Protein AF-A0A381W272-F1 (afdb_monomer)

Structure (mmCIF, N/CA/C/O backbone):
data_AF-A0A381W272-F1
#
_entry.id   AF-A0A381W272-F1
#
loop_
_atom_site.group_PDB
_atom_site.id
_atom_site.type_symbol
_atom_site.label_atom_id
_atom_site.label_alt_id
_atom_site.label_comp_id
_atom_site.label_asym_id
_atom_site.label_entity_id
_atom_site.label_seq_id
_atom_site.pdbx_PDB_ins_code
_atom_site.Cartn_x
_atom_site.Cartn_y
_atom_site.Cartn_z
_atom_site.occupancy
_atom_site.B_iso_or_equiv
_atom_site.auth_seq_id
_atom_site.auth_comp_id
_atom_site.auth_asym_id
_atom_site.auth_atom_id
_atom_site.pdbx_PDB_model_num
ATOM 1 N N . MET A 1 1 ? 36.951 -38.517 19.964 1.00 40.50 1 MET A N 1
ATOM 2 C CA . MET A 1 1 ? 36.993 -37.069 20.251 1.00 40.50 1 MET A CA 1
ATOM 3 C C . MET A 1 1 ? 35.728 -36.461 19.662 1.00 40.50 1 MET A C 1
ATOM 5 O O . MET A 1 1 ? 35.621 -36.372 18.448 1.00 40.50 1 MET A O 1
ATOM 9 N N . LYS A 1 2 ? 34.708 -36.240 20.500 1.00 45.81 2 LYS A N 1
ATOM 10 C CA . LYS A 1 2 ? 33.376 -35.778 20.086 1.00 45.81 2 LYS A CA 1
ATOM 11 C C . LYS A 1 2 ? 33.444 -34.258 19.939 1.00 45.81 2 LYS A C 1
ATOM 13 O O . LYS A 1 2 ? 33.519 -33.560 20.942 1.00 45.81 2 LYS A O 1
ATOM 18 N N . ILE A 1 3 ? 33.531 -33.770 18.705 1.00 56.72 3 ILE A N 1
ATOM 19 C CA . ILE A 1 3 ? 33.431 -32.338 18.416 1.00 56.72 3 ILE A CA 1
ATOM 20 C C . ILE A 1 3 ? 31.936 -32.031 18.391 1.00 56.72 3 ILE A C 1
ATOM 22 O O . ILE A 1 3 ? 31.209 -32.449 17.493 1.00 56.72 3 ILE A O 1
ATOM 26 N N . GLU A 1 4 ? 31.493 -31.427 19.485 1.00 48.97 4 GLU A N 1
ATOM 27 C CA . GLU A 1 4 ? 30.111 -31.125 19.824 1.00 48.97 4 GLU A CA 1
ATOM 28 C C . GLU A 1 4 ? 29.427 -30.266 18.744 1.00 48.97 4 GLU A C 1
ATOM 30 O O . GLU A 1 4 ? 29.955 -29.263 18.261 1.00 48.97 4 GLU A O 1
ATOM 35 N N . PHE A 1 5 ? 28.202 -30.667 18.417 1.00 52.53 5 PHE A N 1
ATOM 36 C CA . PHE A 1 5 ? 27.225 -30.057 17.514 1.00 52.53 5 PHE A CA 1
ATOM 37 C C . PHE A 1 5 ? 26.685 -28.705 18.056 1.00 52.53 5 PHE A C 1
ATOM 39 O O . PHE A 1 5 ? 25.480 -28.468 18.067 1.00 52.53 5 PHE A O 1
ATOM 46 N N . VAL A 1 6 ? 27.549 -27.808 18.550 1.00 53.50 6 VAL A N 1
ATOM 47 C CA . VAL A 1 6 ? 27.146 -26.542 19.218 1.00 53.50 6 VAL A CA 1
ATOM 48 C C . VAL A 1 6 ? 26.971 -25.378 18.231 1.00 53.50 6 VAL A C 1
ATOM 50 O O . VAL A 1 6 ? 26.271 -24.408 18.513 1.00 53.50 6 VAL A O 1
ATOM 53 N N . LEU A 1 7 ? 27.557 -25.484 17.034 1.00 53.03 7 LEU A N 1
ATOM 54 C CA . LEU A 1 7 ? 27.522 -24.434 16.013 1.00 53.03 7 LEU A CA 1
ATOM 55 C C . LEU A 1 7 ? 26.123 -24.120 15.421 1.00 53.03 7 LEU A C 1
ATOM 57 O O . LEU A 1 7 ? 25.853 -22.940 15.198 1.00 53.03 7 LEU A O 1
ATOM 61 N N . PRO A 1 8 ? 25.197 -25.080 15.189 1.00 57.50 8 PRO A N 1
ATOM 62 C CA . PRO A 1 8 ? 23.905 -24.750 14.590 1.00 57.50 8 PRO A CA 1
ATOM 63 C C . PRO A 1 8 ? 22.987 -23.986 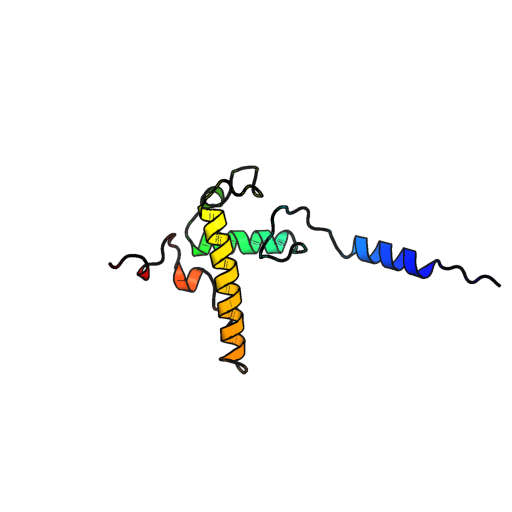15.554 1.00 57.50 8 PRO A C 1
ATOM 65 O O . PRO A 1 8 ? 22.266 -23.094 15.118 1.00 57.50 8 PRO A O 1
ATOM 68 N N . LEU A 1 9 ? 23.043 -24.253 16.865 1.00 57.94 9 LEU A N 1
ATOM 69 C CA . LEU A 1 9 ? 22.155 -23.603 17.837 1.00 57.94 9 LEU A CA 1
ATOM 70 C C . LEU A 1 9 ? 22.450 -22.098 17.969 1.00 57.94 9 LEU A C 1
ATOM 72 O O . LEU A 1 9 ? 21.530 -21.288 18.052 1.00 57.94 9 LEU A O 1
ATOM 76 N N . PHE A 1 10 ? 23.730 -21.715 17.922 1.00 59.38 10 PHE A N 1
ATOM 77 C CA . PHE A 1 10 ? 24.150 -20.312 17.986 1.00 59.38 10 PHE A CA 1
ATOM 78 C C . PHE A 1 10 ? 23.730 -19.520 16.739 1.00 59.38 10 PHE A C 1
ATOM 80 O O . PHE A 1 10 ? 23.298 -18.376 16.860 1.00 59.38 10 PHE A O 1
ATOM 87 N N . ILE A 1 11 ? 23.790 -20.142 15.555 1.00 60.94 11 ILE A N 1
ATOM 88 C CA . ILE A 1 11 ? 23.321 -19.540 14.297 1.00 60.94 11 ILE A CA 1
ATOM 89 C C . ILE A 1 11 ? 21.797 -19.359 14.320 1.00 60.94 11 ILE A C 1
ATOM 91 O O . ILE A 1 11 ? 21.304 -18.310 13.914 1.00 60.94 11 ILE A O 1
ATOM 95 N N . PHE A 1 12 ? 21.046 -20.331 14.851 1.00 58.97 12 PHE A N 1
ATOM 96 C CA . PHE A 1 12 ? 19.590 -20.221 14.995 1.00 58.97 12 PHE A CA 1
ATOM 97 C C . PHE A 1 12 ? 19.169 -19.114 15.972 1.00 58.97 12 PHE A C 1
ATOM 99 O O . PHE A 1 12 ? 18.215 -18.387 15.695 1.00 58.97 12 PHE A O 1
ATOM 106 N N . VAL A 1 13 ? 19.875 -18.939 17.092 1.00 60.75 13 VAL A N 1
ATOM 107 C CA . VAL A 1 13 ? 19.593 -17.850 18.045 1.00 60.75 13 VAL A CA 1
ATOM 108 C C . VAL A 1 13 ? 19.930 -16.485 17.434 1.00 60.75 13 VAL A C 1
ATOM 110 O O . VAL A 1 13 ? 19.116 -15.570 17.523 1.00 60.75 13 VAL A O 1
ATOM 113 N N . LEU A 1 14 ? 21.066 -16.356 16.739 1.00 60.22 14 LEU A N 1
ATOM 114 C CA . LEU A 1 14 ? 21.417 -15.138 15.996 1.00 60.22 14 LEU A CA 1
ATOM 115 C C . LEU A 1 14 ? 20.396 -14.811 14.903 1.00 60.22 14 LEU A C 1
ATOM 117 O O . LEU A 1 14 ? 20.020 -13.653 14.769 1.00 60.22 14 LEU A O 1
ATOM 121 N N . ALA A 1 15 ? 19.899 -15.809 14.171 1.00 60.97 15 ALA A N 1
ATOM 122 C CA . ALA A 1 15 ? 18.849 -15.604 13.180 1.00 60.97 15 ALA A CA 1
ATOM 123 C C . ALA A 1 15 ? 17.569 -15.048 13.827 1.00 60.97 15 ALA A C 1
ATOM 125 O O . ALA A 1 15 ? 17.046 -14.053 13.352 1.00 60.97 15 ALA A O 1
ATOM 126 N N . ASN A 1 16 ? 17.105 -15.598 14.952 1.00 58.56 16 ASN A N 1
ATOM 127 C CA . ASN A 1 16 ? 15.911 -15.075 15.636 1.00 58.56 16 ASN A CA 1
ATOM 128 C C . ASN A 1 16 ? 16.113 -13.670 16.241 1.00 58.56 16 ASN A C 1
ATOM 130 O O . ASN A 1 16 ? 15.158 -12.910 16.344 1.00 58.56 16 ASN A O 1
ATOM 134 N N . ILE A 1 17 ? 17.339 -13.312 16.642 1.00 58.91 17 ILE A N 1
ATOM 135 C CA . ILE A 1 17 ? 17.661 -11.959 17.133 1.00 58.91 17 ILE A CA 1
ATOM 136 C C . ILE A 1 17 ? 17.744 -10.951 15.974 1.00 58.91 17 ILE A C 1
ATOM 138 O O . ILE A 1 17 ? 17.385 -9.788 16.149 1.00 58.91 17 ILE A O 1
ATOM 142 N N . LEU A 1 18 ? 18.216 -11.382 14.800 1.00 58.00 18 LEU A N 1
ATOM 143 C CA . LEU A 1 18 ? 18.328 -10.548 13.599 1.00 58.00 18 LEU A CA 1
ATOM 144 C C . LEU A 1 18 ? 16.993 -10.396 12.856 1.00 58.00 18 LEU A C 1
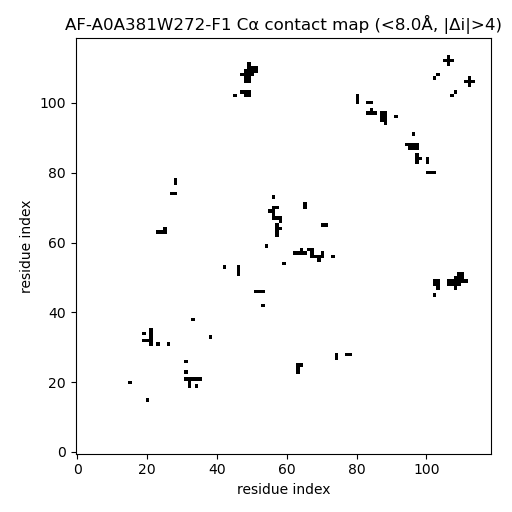ATOM 146 O O . LEU A 1 18 ? 16.726 -9.331 12.308 1.00 58.00 18 LEU A O 1
ATOM 150 N N . TYR A 1 19 ? 16.157 -11.435 12.845 1.00 58.25 19 TYR A N 1
ATOM 151 C CA . TYR A 1 19 ? 14.835 -11.431 12.226 1.00 58.25 19 TYR A CA 1
ATOM 152 C C . TYR A 1 19 ? 13.778 -11.133 13.291 1.00 58.25 19 TYR A C 1
ATOM 154 O O . TYR A 1 19 ? 13.205 -12.038 13.896 1.00 58.25 19 TYR A O 1
ATOM 162 N N . GLY A 1 20 ? 13.524 -9.845 13.534 1.00 54.91 20 GLY A N 1
ATOM 163 C CA . GLY A 1 20 ? 12.384 -9.409 14.335 1.00 54.91 20 GLY A CA 1
ATOM 164 C C . GLY A 1 20 ? 11.089 -9.897 13.689 1.00 54.91 20 GLY A C 1
ATOM 165 O O . GLY A 1 20 ? 10.668 -9.387 12.656 1.00 54.91 20 GLY A O 1
ATOM 166 N N . GLN A 1 21 ? 10.459 -10.916 14.269 1.00 55.38 21 GLN A N 1
ATOM 167 C CA . GLN A 1 21 ? 9.203 -11.443 13.750 1.00 55.38 21 GLN A CA 1
ATOM 168 C C . GLN A 1 21 ? 8.123 -10.359 13.897 1.00 55.38 21 GLN A C 1
ATOM 170 O O . GLN A 1 21 ? 7.823 -9.921 15.007 1.00 55.38 21 GLN A O 1
ATOM 175 N N . SER A 1 22 ? 7.579 -9.867 12.781 1.00 62.44 22 SER A N 1
ATOM 176 C CA . SER A 1 22 ? 6.560 -8.817 12.825 1.00 62.44 22 SER A CA 1
ATOM 177 C C . SER A 1 22 ? 5.267 -9.361 13.463 1.00 62.44 22 SER A C 1
ATOM 179 O O . SER A 1 22 ? 4.757 -10.410 13.071 1.00 62.44 22 SER A O 1
ATOM 181 N N . ASP A 1 23 ? 4.710 -8.652 14.452 1.00 76.38 23 ASP A N 1
ATOM 182 C CA . ASP A 1 23 ? 3.453 -9.030 15.134 1.00 76.38 23 ASP A CA 1
ATOM 183 C C . ASP A 1 23 ? 2.190 -8.722 14.297 1.00 76.38 23 ASP A C 1
ATOM 185 O O . ASP A 1 23 ? 1.058 -8.746 14.799 1.00 76.38 23 ASP A O 1
ATOM 189 N N . PHE A 1 24 ? 2.346 -8.354 13.022 1.00 89.25 24 PHE A N 1
ATOM 190 C CA . PHE A 1 24 ? 1.223 -7.944 12.191 1.00 89.25 24 PHE A CA 1
ATOM 191 C C . PHE A 1 24 ? 0.399 -9.142 11.735 1.00 89.25 24 PHE A C 1
ATOM 193 O O . PHE A 1 24 ? 0.894 -10.110 11.167 1.00 89.25 24 PHE A O 1
ATOM 200 N N . LYS A 1 25 ? -0.914 -9.043 11.939 1.00 91.12 25 LYS A N 1
ATOM 201 C CA . LYS A 1 25 ? -1.874 -10.066 11.529 1.00 91.12 25 LYS A CA 1
ATOM 202 C C . LYS A 1 25 ? -2.535 -9.684 10.209 1.00 91.12 25 LYS A C 1
ATOM 204 O O . LYS A 1 25 ? -2.757 -8.508 9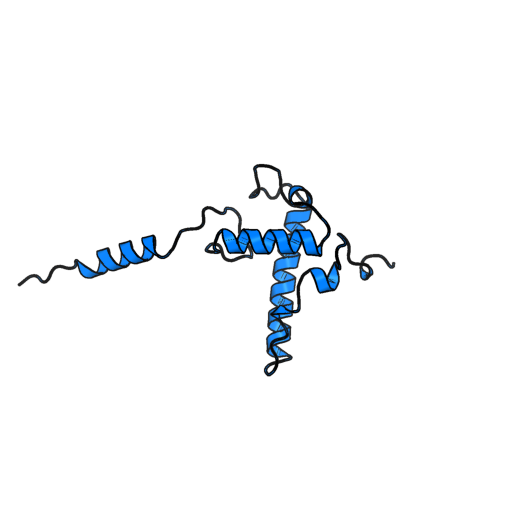.925 1.00 91.12 25 LYS A O 1
ATOM 209 N N . ASN A 1 26 ? -2.916 -10.701 9.437 1.00 94.81 26 ASN A N 1
ATOM 210 C CA . ASN A 1 26 ? -3.700 -10.562 8.205 1.00 94.81 26 ASN A CA 1
ATOM 211 C C . ASN A 1 26 ? -3.022 -9.713 7.100 1.00 94.81 26 ASN A C 1
ATOM 213 O O . ASN A 1 26 ? -3.688 -9.007 6.332 1.00 94.81 26 ASN A O 1
ATOM 217 N N . LEU A 1 27 ? -1.691 -9.805 6.993 1.00 95.19 27 LEU A N 1
ATOM 218 C CA . LEU A 1 27 ? -0.950 -9.390 5.801 1.00 95.19 27 LEU A CA 1
ATOM 219 C C . LEU A 1 27 ? -1.069 -10.500 4.745 1.00 95.19 27 LEU A C 1
ATOM 221 O O . LEU A 1 27 ? -0.541 -11.590 4.924 1.00 95.19 27 LEU A O 1
ATOM 225 N N . LYS A 1 28 ? -1.834 -10.241 3.676 1.00 94.94 28 LYS A N 1
ATOM 226 C CA . LYS A 1 28 ? -2.111 -11.217 2.597 1.00 94.94 28 LYS A CA 1
ATOM 227 C C . LYS A 1 28 ? -1.390 -10.916 1.277 1.00 94.94 28 LYS A C 1
ATOM 229 O O . LYS A 1 28 ? -1.352 -11.773 0.408 1.00 94.94 28 LYS A O 1
ATOM 234 N N . VAL A 1 29 ? -0.912 -9.682 1.108 1.00 96.12 29 VAL A N 1
ATOM 235 C CA . VAL A 1 29 ? -0.294 -9.187 -0.140 1.00 96.12 29 VAL A CA 1
ATOM 236 C C . VAL A 1 29 ? 1.063 -8.549 0.138 1.00 96.12 29 VAL A C 1
ATOM 238 O O . VAL A 1 29 ? 1.997 -8.739 -0.626 1.00 96.12 29 VAL A O 1
ATOM 241 N N . LEU A 1 30 ? 1.173 -7.798 1.237 1.00 95.31 30 LEU A N 1
ATOM 242 C CA . LEU A 1 30 ? 2.453 -7.286 1.717 1.00 95.31 30 LEU A CA 1
ATOM 243 C C . LEU A 1 30 ? 3.253 -8.403 2.388 1.00 95.31 30 LEU A C 1
ATOM 245 O O . LEU A 1 30 ? 2.662 -9.351 2.911 1.00 95.31 30 LEU A O 1
ATOM 249 N N . ASP A 1 31 ? 4.575 -8.240 2.406 1.00 93.31 31 ASP A N 1
ATOM 250 C CA . ASP A 1 31 ? 5.494 -9.156 3.075 1.00 93.31 31 ASP A CA 1
ATOM 251 C C . ASP A 1 31 ? 5.087 -9.347 4.553 1.00 93.31 31 ASP A C 1
ATOM 253 O O . ASP A 1 31 ? 4.985 -8.358 5.286 1.00 93.31 31 ASP A O 1
ATOM 257 N N . PRO A 1 32 ? 4.828 -10.584 5.021 1.00 89.69 32 PRO A N 1
ATOM 258 C CA . PRO A 1 32 ? 4.519 -10.845 6.426 1.00 89.69 32 PRO A CA 1
ATOM 259 C C . PRO A 1 32 ? 5.678 -10.510 7.383 1.00 89.69 32 PRO A C 1
ATOM 261 O O . PRO A 1 32 ? 5.445 -10.336 8.581 1.00 89.69 32 PRO A O 1
ATOM 264 N N . MET A 1 33 ? 6.909 -10.404 6.881 1.00 88.88 33 MET A N 1
ATOM 265 C CA . MET A 1 33 ? 8.108 -10.040 7.642 1.00 88.88 33 MET A CA 1
ATOM 266 C C . MET A 1 33 ? 8.460 -8.549 7.542 1.00 88.88 33 MET A C 1
ATOM 268 O O . MET A 1 33 ? 9.510 -8.143 8.029 1.00 88.88 33 MET A O 1
ATOM 272 N N . ILE A 1 34 ? 7.593 -7.723 6.946 1.00 91.69 34 ILE A N 1
ATOM 273 C CA . ILE A 1 34 ? 7.830 -6.284 6.806 1.00 91.69 34 ILE A CA 1
ATOM 274 C C . ILE A 1 34 ? 8.113 -5.598 8.150 1.00 91.69 34 ILE A C 1
ATOM 276 O O . ILE A 1 34 ? 7.411 -5.793 9.151 1.00 91.69 34 ILE A O 1
ATOM 280 N N . GLU A 1 35 ? 9.106 -4.711 8.149 1.00 92.75 35 GLU A N 1
ATOM 281 C CA . GLU A 1 35 ? 9.455 -3.920 9.320 1.00 92.75 35 GLU A CA 1
ATOM 282 C C . GLU A 1 35 ? 8.324 -2.969 9.728 1.00 92.75 35 GLU A C 1
ATOM 284 O O . GLU A 1 35 ? 7.627 -2.354 8.913 1.00 92.75 35 GLU A O 1
ATOM 289 N N . LYS A 1 36 ? 8.153 -2.775 11.038 1.00 92.25 36 LYS A N 1
ATOM 290 C CA . LYS A 1 36 ? 7.060 -1.949 11.586 1.00 92.25 36 LYS A CA 1
ATOM 291 C C . LYS A 1 36 ? 7.091 -0.503 11.103 1.00 92.25 36 LYS A C 1
ATOM 293 O O . LYS A 1 36 ? 6.033 0.113 10.939 1.00 92.25 36 LYS A O 1
ATOM 298 N N . SER A 1 37 ? 8.279 0.066 10.934 1.00 94.06 37 SER A N 1
ATOM 299 C CA . SER A 1 37 ? 8.463 1.421 10.405 1.00 94.06 37 SER A CA 1
ATOM 300 C C . SER A 1 37 ? 8.035 1.505 8.939 1.00 94.06 37 SER A C 1
ATOM 302 O O . SER A 1 37 ? 7.319 2.440 8.572 1.00 94.06 37 SER A O 1
ATOM 304 N N . GLU A 1 38 ? 8.404 0.508 8.141 1.00 95.19 38 GLU A N 1
ATOM 305 C CA . GLU A 1 38 ? 8.100 0.421 6.717 1.00 95.19 38 GLU A CA 1
ATOM 306 C C . GLU A 1 38 ? 6.603 0.221 6.473 1.00 95.19 38 GLU A C 1
ATOM 308 O O . GLU A 1 38 ? 5.993 0.996 5.733 1.00 95.19 38 GLU A O 1
ATOM 313 N N . LEU A 1 39 ? 5.960 -0.705 7.192 1.00 95.50 39 LEU A N 1
ATOM 314 C CA . LEU A 1 39 ? 4.513 -0.893 7.090 1.00 95.50 39 LEU A CA 1
ATOM 315 C C . LEU A 1 39 ? 3.756 0.393 7.443 1.00 95.50 39 LEU A C 1
ATOM 317 O O . LEU A 1 39 ? 2.830 0.796 6.738 1.00 95.50 39 LEU A O 1
ATOM 321 N N . LYS A 1 40 ? 4.160 1.085 8.516 1.00 95.38 40 LYS A N 1
ATOM 322 C CA . LYS A 1 40 ? 3.557 2.375 8.887 1.00 95.38 40 LYS A CA 1
ATOM 323 C C . LYS A 1 40 ? 3.767 3.441 7.813 1.00 95.38 40 LYS A C 1
ATOM 325 O O . LYS A 1 40 ? 2.875 4.269 7.617 1.00 95.38 40 LYS A O 1
ATOM 330 N N . LEU A 1 41 ? 4.923 3.455 7.152 1.00 96.81 41 LEU A N 1
ATOM 331 C CA . LEU A 1 41 ? 5.213 4.385 6.065 1.00 96.81 41 LEU A CA 1
ATOM 332 C C . LEU A 1 41 ? 4.320 4.105 4.849 1.00 96.81 41 LEU A C 1
ATOM 334 O O . LEU A 1 41 ? 3.692 5.041 4.351 1.00 96.81 41 LEU A O 1
ATOM 338 N N . LEU A 1 42 ? 4.181 2.839 4.445 1.00 96.94 42 LEU A N 1
ATOM 339 C CA . LEU A 1 42 ? 3.277 2.419 3.369 1.00 96.94 42 LEU A CA 1
ATOM 340 C C . LEU A 1 42 ? 1.833 2.838 3.654 1.00 96.94 42 LEU A C 1
ATOM 342 O O . LEU A 1 42 ? 1.210 3.509 2.832 1.00 96.94 42 LEU A O 1
ATOM 346 N N . MET A 1 43 ? 1.322 2.539 4.853 1.00 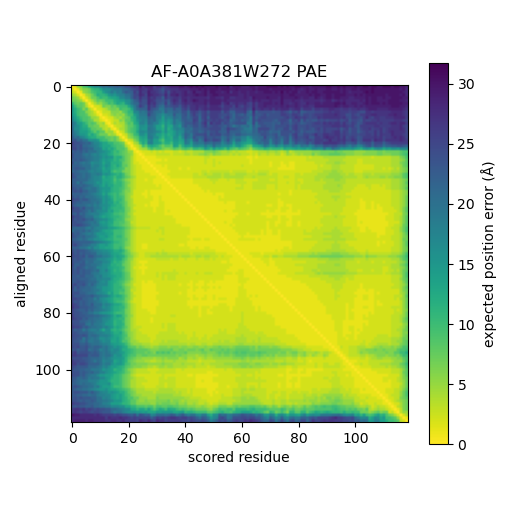97.75 43 MET A N 1
ATOM 347 C CA . MET A 1 43 ? -0.051 2.897 5.232 1.00 97.75 43 MET A CA 1
ATOM 348 C C . MET A 1 43 ? -0.286 4.411 5.190 1.00 97.75 43 MET A C 1
ATOM 350 O O . MET A 1 43 ? -1.317 4.867 4.690 1.00 97.75 43 MET A O 1
ATOM 354 N N . LYS A 1 44 ? 0.683 5.216 5.647 1.00 98.06 44 LYS A N 1
ATOM 355 C CA . LYS A 1 44 ? 0.620 6.681 5.517 1.00 98.06 44 LYS A CA 1
ATOM 356 C C . LYS A 1 44 ? 0.627 7.120 4.050 1.00 98.06 44 LYS A C 1
ATOM 358 O O . LYS A 1 44 ? -0.146 8.008 3.683 1.00 98.06 44 LYS A O 1
ATOM 363 N N . GLY A 1 45 ? 1.452 6.490 3.216 1.00 97.81 45 GLY A N 1
ATOM 364 C CA . GLY A 1 45 ? 1.496 6.716 1.771 1.00 97.81 45 GLY A CA 1
ATOM 365 C C . GLY A 1 45 ? 0.142 6.474 1.103 1.00 97.81 45 GLY A C 1
ATOM 366 O O . GLY A 1 45 ? -0.325 7.329 0.346 1.00 97.81 45 GLY A O 1
ATOM 367 N N . TYR A 1 46 ? -0.542 5.383 1.457 1.00 98.12 46 TYR A N 1
ATOM 368 C CA . TYR A 1 46 ? -1.896 5.098 0.977 1.00 98.12 46 TYR A CA 1
ATOM 369 C C . TYR A 1 46 ? -2.887 6.172 1.427 1.00 98.12 46 TYR A C 1
ATOM 371 O O . TYR A 1 46 ? -3.566 6.761 0.589 1.00 98.12 46 TYR A O 1
ATOM 379 N N . THR A 1 47 ? -2.915 6.524 2.718 1.00 98.19 47 THR A N 1
ATOM 380 C CA . THR A 1 47 ? -3.832 7.571 3.208 1.00 98.19 47 THR A CA 1
ATOM 381 C C . THR A 1 47 ? -3.620 8.916 2.517 1.00 98.19 47 THR A C 1
ATOM 383 O O . THR A 1 47 ? -4.591 9.598 2.201 1.00 98.19 47 THR A O 1
ATOM 386 N N . LYS A 1 48 ? -2.364 9.278 2.222 1.00 97.94 48 LYS A N 1
ATOM 387 C CA . LYS A 1 48 ? -2.030 10.510 1.502 1.00 97.94 48 LYS A CA 1
ATOM 388 C C . LYS A 1 48 ? -2.491 10.451 0.048 1.00 97.94 48 LYS A C 1
ATOM 390 O O . LYS A 1 48 ? -3.065 11.415 -0.438 1.00 97.94 48 LYS A O 1
ATOM 395 N N . SER A 1 49 ? -2.257 9.326 -0.622 1.00 97.75 49 SER A N 1
ATOM 396 C CA . SER A 1 49 ? -2.612 9.140 -2.032 1.00 97.75 49 SER A CA 1
ATOM 397 C C . SER A 1 49 ? -4.119 9.180 -2.269 1.00 97.75 49 SER A C 1
ATOM 399 O O . SER A 1 49 ? -4.544 9.671 -3.306 1.00 97.75 49 SER A O 1
ATOM 401 N N . LEU A 1 50 ? -4.909 8.685 -1.311 1.00 97.50 50 LEU A N 1
ATOM 402 C CA . LEU A 1 50 ? -6.371 8.625 -1.385 1.00 97.50 50 LEU A CA 1
ATOM 403 C C . LEU A 1 50 ? -7.069 9.829 -0.720 1.00 97.50 50 LEU A C 1
ATOM 405 O O . LEU A 1 50 ? -8.288 9.931 -0.790 1.00 97.50 50 LEU A O 1
ATOM 409 N N . GLY A 1 51 ? -6.339 10.704 -0.019 1.00 97.06 51 GLY A N 1
ATOM 410 C CA . GLY A 1 51 ? -6.936 11.833 0.712 1.00 97.06 51 GLY A CA 1
ATOM 411 C C . GLY A 1 51 ? -7.767 11.441 1.940 1.00 97.06 51 GLY A C 1
ATOM 412 O O . GLY A 1 51 ? -8.661 12.178 2.347 1.00 97.06 51 GLY A O 1
ATOM 413 N N . VAL A 1 52 ? -7.484 10.290 2.555 1.00 97.81 52 VAL A N 1
ATOM 414 C CA . VAL A 1 52 ? -8.286 9.719 3.655 1.00 97.81 52 VAL A CA 1
ATOM 415 C C . VAL A 1 52 ? -7.515 9.597 4.967 1.00 97.81 52 VAL A C 1
ATOM 417 O O . VAL A 1 52 ? -6.332 9.920 5.067 1.00 97.81 52 VAL A O 1
ATOM 420 N N . LYS A 1 53 ? -8.193 9.117 6.013 1.00 97.88 53 LYS A N 1
ATOM 421 C CA . LYS A 1 53 ? -7.600 8.741 7.305 1.00 97.88 53 LYS A CA 1
ATOM 422 C C . LYS A 1 53 ? -7.654 7.225 7.503 1.00 97.88 53 LYS A C 1
ATOM 424 O O . LYS A 1 53 ? -8.352 6.519 6.784 1.00 97.88 53 LYS A O 1
ATOM 429 N N . CYS A 1 54 ? -6.930 6.714 8.502 1.00 98.06 54 CYS A N 1
ATOM 430 C CA . CYS A 1 54 ? -6.796 5.272 8.752 1.00 98.06 54 CYS A CA 1
ATOM 431 C C . CYS A 1 54 ? -8.144 4.558 8.929 1.00 98.06 54 CYS A C 1
ATOM 433 O O . CYS A 1 54 ? -8.313 3.434 8.466 1.00 98.06 54 CYS A O 1
ATOM 435 N N . ASN A 1 55 ? -9.109 5.220 9.573 1.00 97.62 55 ASN A N 1
ATOM 436 C CA . ASN A 1 55 ? -10.452 4.692 9.807 1.00 97.62 55 ASN A CA 1
ATOM 437 C C . ASN A 1 55 ? -11.307 4.602 8.531 1.00 97.62 55 ASN A C 1
ATOM 439 O O . ASN A 1 55 ? -12.420 4.099 8.609 1.00 97.62 55 ASN A O 1
ATOM 443 N N . PHE A 1 56 ? -10.832 5.0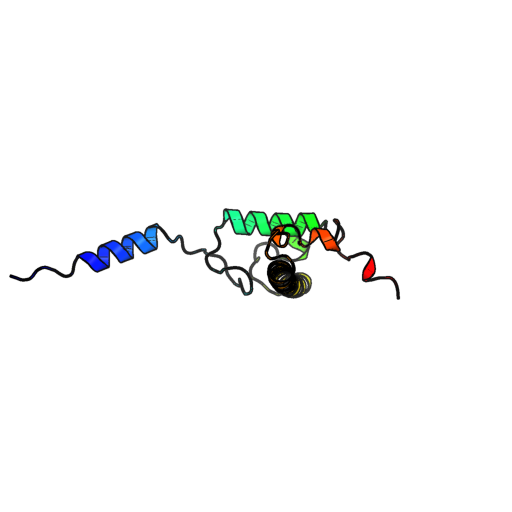55 7.372 1.00 98.06 56 PHE A N 1
ATOM 444 C CA . PHE A 1 56 ? -11.506 4.791 6.104 1.00 98.06 56 PHE A CA 1
ATOM 445 C C . PHE A 1 56 ? -11.428 3.299 5.750 1.00 98.06 56 PHE A C 1
ATOM 447 O O . PHE A 1 56 ? -12.446 2.671 5.473 1.00 98.06 56 PHE A O 1
ATOM 454 N N . CYS A 1 57 ? -10.239 2.700 5.879 1.00 98.12 57 CYS A N 1
ATOM 455 C CA . CYS A 1 57 ? -10.024 1.280 5.594 1.00 98.12 57 CYS A CA 1
ATOM 456 C C . CYS A 1 57 ? -10.035 0.405 6.853 1.00 98.12 57 CYS A C 1
ATOM 458 O O . CYS A 1 57 ? -10.479 -0.732 6.800 1.00 98.12 57 CYS A O 1
ATOM 460 N N . HIS A 1 58 ? -9.553 0.891 7.997 1.00 98.38 58 HIS A N 1
ATOM 461 C CA . HIS A 1 58 ? -9.379 0.055 9.189 1.00 98.38 58 HIS A CA 1
ATOM 462 C C . HIS A 1 58 ? -10.504 0.220 10.212 1.00 98.38 58 HIS A C 1
ATOM 464 O O . HIS A 1 58 ? -11.075 1.305 10.386 1.00 98.38 58 HIS A O 1
ATOM 470 N N . VAL A 1 59 ? -10.802 -0.867 10.926 1.00 97.75 59 VAL A N 1
ATOM 471 C CA . VAL A 1 59 ? -11.553 -0.822 12.183 1.00 97.75 59 VAL A CA 1
ATOM 472 C C . VAL A 1 59 ? -10.613 -0.256 13.259 1.00 97.75 59 VAL A C 1
ATOM 474 O O . VAL A 1 59 ? -9.511 -0.790 13.416 1.00 97.75 59 VAL A O 1
ATOM 477 N N . PRO A 1 60 ? -10.984 0.832 13.963 1.00 94.88 60 PRO A N 1
ATOM 478 C CA . PRO A 1 60 ? -10.186 1.353 15.072 1.00 94.88 60 PRO A CA 1
ATOM 479 C C . PRO A 1 60 ? -9.871 0.249 16.086 1.00 94.88 60 PRO A C 1
ATOM 481 O O . PRO A 1 60 ? -10.715 -0.604 16.343 1.00 94.88 60 PRO A O 1
ATOM 484 N N . ASP A 1 61 ? -8.638 0.230 16.588 1.00 93.19 61 ASP A N 1
ATOM 485 C CA . ASP A 1 61 ? -8.123 -0.761 17.549 1.00 93.19 61 ASP A CA 1
ATOM 486 C C . ASP A 1 61 ? -8.130 -2.234 17.082 1.00 93.19 61 ASP A C 1
ATOM 488 O O . ASP A 1 61 ? -7.686 -3.117 17.811 1.00 93.19 61 ASP A O 1
ATOM 492 N N . ALA A 1 62 ? -8.548 -2.512 15.842 1.00 95.75 62 ALA A N 1
ATOM 493 C CA . ALA A 1 62 ? -8.606 -3.850 15.254 1.00 95.75 62 ALA A CA 1
ATOM 494 C C . ALA A 1 62 ? -8.193 -3.817 13.769 1.00 95.75 62 ALA A C 1
ATOM 496 O O . ALA A 1 62 ? -8.963 -4.131 12.858 1.00 95.75 62 ALA A O 1
ATOM 497 N N . PHE A 1 63 ? -6.957 -3.377 13.513 1.00 95.31 63 PHE A N 1
ATOM 498 C CA . PHE A 1 63 ? -6.434 -3.103 12.166 1.00 95.31 63 PHE A CA 1
ATOM 499 C C . PHE A 1 63 ? -6.382 -4.336 11.255 1.00 95.31 63 PHE A C 1
ATOM 501 O O . PHE A 1 63 ? -6.398 -4.197 10.027 1.00 95.31 63 PHE A O 1
ATOM 508 N N . ASP A 1 64 ? -6.340 -5.530 11.834 1.00 96.00 64 ASP A N 1
ATOM 509 C CA . ASP A 1 64 ? -6.309 -6.821 11.158 1.00 96.00 64 ASP A CA 1
ATOM 510 C C . ASP A 1 64 ? -7.683 -7.265 10.638 1.00 96.00 64 ASP A C 1
ATOM 512 O O . ASP A 1 64 ? -7.723 -8.008 9.659 1.00 96.00 64 ASP A O 1
ATOM 516 N N . LYS A 1 65 ? -8.797 -6.741 11.162 1.00 97.50 65 LYS A N 1
ATOM 517 C CA . LYS A 1 65 ? -10.151 -7.108 10.711 1.00 97.50 65 LYS A CA 1
ATOM 518 C C . LYS A 1 65 ? -10.449 -6.676 9.280 1.00 97.50 65 LYS A C 1
ATOM 520 O O . LYS A 1 65 ? -9.998 -5.620 8.838 1.00 97.50 65 LYS A O 1
ATOM 525 N N . ASP A 1 66 ? -11.211 -7.500 8.570 1.00 97.69 66 ASP A N 1
ATOM 526 C CA . ASP A 1 66 ? -11.628 -7.283 7.178 1.00 97.69 66 ASP A CA 1
ATOM 527 C C . ASP A 1 66 ? -13.068 -6.727 7.073 1.00 97.69 66 ASP A C 1
ATOM 529 O O . ASP A 1 66 ? -13.623 -6.656 5.984 1.00 97.69 66 ASP A O 1
ATOM 533 N N . ASP A 1 67 ? -13.646 -6.268 8.190 1.00 98.00 67 ASP A N 1
ATOM 534 C CA . ASP A 1 67 ? -15.037 -5.793 8.314 1.00 98.00 67 ASP A CA 1
ATOM 535 C C . ASP A 1 67 ? -15.362 -4.541 7.471 1.00 98.00 67 ASP A C 1
ATOM 537 O O . ASP A 1 67 ? -16.525 -4.172 7.326 1.00 98.00 67 ASP A O 1
ATOM 541 N N . LYS A 1 68 ? -14.346 -3.854 6.933 1.00 97.81 68 LYS A N 1
ATOM 542 C CA . LYS A 1 68 ? -14.521 -2.693 6.052 1.00 97.81 68 LYS A CA 1
ATOM 543 C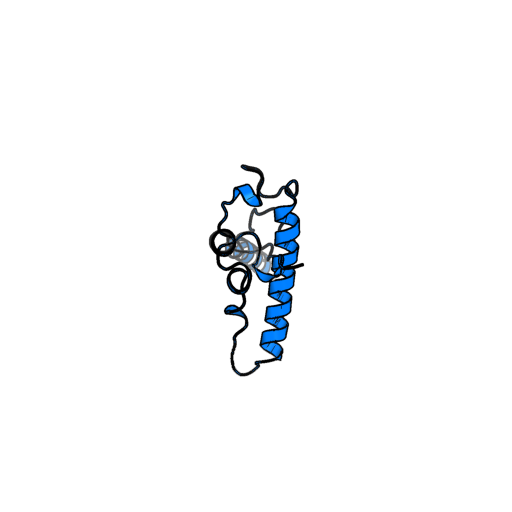 C . LYS A 1 68 ? -14.214 -3.059 4.613 1.00 97.81 68 LYS A C 1
ATOM 545 O O . LYS A 1 68 ? -13.075 -3.385 4.278 1.00 97.81 68 LYS A O 1
ATOM 550 N N . GLU A 1 69 ? -15.204 -2.875 3.750 1.00 97.81 69 GLU A N 1
ATOM 551 C CA . GLU A 1 69 ? -15.096 -3.126 2.312 1.00 97.81 69 GLU A CA 1
ATOM 552 C C . GLU A 1 69 ? -13.902 -2.397 1.674 1.00 97.81 69 GLU A C 1
ATOM 554 O O . GLU A 1 69 ? -13.140 -2.995 0.915 1.00 97.81 69 GLU A O 1
ATOM 559 N N . HIS A 1 70 ? -13.645 -1.143 2.065 1.00 97.88 70 HIS A N 1
ATOM 560 C CA . HIS A 1 70 ? -12.503 -0.374 1.564 1.00 97.88 70 HIS A CA 1
ATOM 561 C C . HIS A 1 70 ? -11.147 -1.054 1.803 1.00 97.88 70 HIS A C 1
ATOM 563 O O . HIS A 1 70 ? -10.243 -0.898 0.984 1.00 97.88 70 HIS A O 1
ATOM 569 N N . LYS A 1 71 ? -10.981 -1.851 2.869 1.00 98.31 71 LYS A N 1
ATOM 570 C CA . LYS A 1 71 ? -9.749 -2.628 3.087 1.00 98.31 71 LYS A CA 1
ATOM 571 C C . LYS A 1 71 ? -9.615 -3.781 2.098 1.00 98.31 71 LYS A C 1
ATOM 573 O O . LYS A 1 71 ? -8.509 -4.051 1.630 1.00 98.31 71 LYS A O 1
ATOM 578 N N . LEU A 1 72 ? -10.720 -4.452 1.780 1.00 98.31 72 LEU A N 1
ATOM 579 C CA . LEU A 1 72 ? -10.739 -5.530 0.791 1.00 98.31 72 LEU A CA 1
ATOM 580 C C . LEU A 1 72 ? -10.397 -4.987 -0.600 1.00 98.31 72 LEU A C 1
ATOM 582 O O . LEU A 1 72 ? -9.534 -5.542 -1.277 1.00 98.31 72 LEU A O 1
ATOM 586 N N . ILE A 1 73 ? -10.989 -3.851 -0.976 1.00 97.56 73 ILE A N 1
ATOM 587 C CA . ILE A 1 73 ? -10.679 -3.159 -2.232 1.00 97.56 73 ILE A CA 1
ATOM 588 C C . ILE A 1 73 ? -9.215 -2.709 -2.247 1.00 97.56 73 ILE A C 1
ATOM 590 O O . ILE A 1 73 ? -8.497 -2.999 -3.200 1.00 97.56 73 ILE A O 1
ATOM 594 N N . ALA A 1 74 ? -8.733 -2.066 -1.178 1.00 97.81 74 ALA A N 1
ATOM 595 C CA . ALA A 1 74 ? -7.342 -1.623 -1.089 1.00 97.81 74 ALA A CA 1
ATOM 596 C C . ALA A 1 74 ? -6.352 -2.787 -1.245 1.00 97.81 74 ALA A C 1
ATOM 598 O O . ALA A 1 74 ? -5.331 -2.633 -1.908 1.00 97.81 74 ALA A O 1
ATOM 599 N N . ARG A 1 75 ? -6.663 -3.973 -0.706 1.00 98.25 75 ARG A N 1
ATOM 600 C CA . ARG A 1 75 ? -5.844 -5.179 -0.897 1.00 98.25 75 ARG A CA 1
ATOM 601 C C . ARG A 1 75 ? -5.716 -5.556 -2.374 1.00 98.25 75 ARG A C 1
ATOM 603 O O . ARG A 1 75 ? -4.606 -5.821 -2.831 1.00 98.25 75 ARG A O 1
ATOM 610 N N . ASN A 1 76 ? -6.822 -5.526 -3.113 1.00 98.31 76 ASN A N 1
ATOM 611 C CA . ASN A 1 76 ? -6.812 -5.776 -4.555 1.00 98.31 76 ASN A CA 1
ATOM 612 C C . ASN A 1 76 ? -6.015 -4.694 -5.302 1.00 98.31 76 ASN A C 1
ATOM 614 O O . ASN A 1 76 ? -5.229 -5.017 -6.187 1.00 98.31 76 ASN A O 1
ATOM 618 N N . MET A 1 77 ? -6.137 -3.426 -4.900 1.00 97.75 77 MET A N 1
ATOM 619 C CA . MET A 1 77 ? -5.382 -2.317 -5.500 1.00 97.75 77 MET A CA 1
ATOM 620 C C . MET A 1 77 ? -3.870 -2.417 -5.251 1.00 97.75 77 MET A C 1
ATOM 622 O O . MET A 1 77 ? -3.081 -2.081 -6.136 1.00 97.75 77 MET A O 1
ATOM 626 N N . ILE A 1 78 ? -3.445 -2.908 -4.081 1.00 98.19 78 ILE A N 1
ATOM 627 C CA . ILE A 1 78 ? -2.027 -3.176 -3.790 1.00 98.19 78 ILE A CA 1
ATOM 628 C C . ILE A 1 78 ? -1.503 -4.273 -4.724 1.00 98.19 78 ILE A C 1
ATOM 630 O O . ILE A 1 78 ? -0.458 -4.088 -5.347 1.00 98.19 78 ILE A O 1
ATOM 634 N N . ALA A 1 79 ? -2.245 -5.376 -4.876 1.00 98.25 79 ALA A N 1
ATOM 635 C CA . ALA A 1 79 ? -1.870 -6.457 -5.789 1.00 98.25 79 ALA A CA 1
ATOM 636 C C . ALA A 1 79 ? -1.800 -5.974 -7.251 1.00 98.25 79 ALA A C 1
ATOM 638 O O . ALA A 1 79 ? -0.816 -6.233 -7.940 1.00 98.25 79 ALA A O 1
ATOM 639 N N . MET A 1 80 ? -2.790 -5.193 -7.695 1.00 97.56 80 MET A N 1
ATOM 640 C CA . MET A 1 80 ? -2.813 -4.584 -9.028 1.00 97.56 80 MET A CA 1
ATOM 641 C C . MET A 1 80 ? -1.608 -3.666 -9.258 1.00 97.56 80 MET A C 1
ATOM 643 O O . MET A 1 80 ? -0.945 -3.763 -10.286 1.00 97.56 80 MET A O 1
ATOM 647 N N . THR A 1 81 ? -1.283 -2.807 -8.288 1.00 97.56 81 THR A N 1
ATOM 648 C CA . THR A 1 81 ? -0.117 -1.913 -8.380 1.00 97.56 81 THR A CA 1
ATOM 649 C C . THR A 1 81 ? 1.172 -2.722 -8.502 1.00 97.56 81 THR A C 1
ATOM 651 O O . THR A 1 81 ? 2.016 -2.392 -9.328 1.00 97.56 81 THR A O 1
ATOM 654 N N . SER A 1 82 ? 1.315 -3.803 -7.728 1.00 96.81 82 SER A N 1
ATOM 655 C CA . SER A 1 82 ? 2.473 -4.698 -7.821 1.00 96.81 82 SER A CA 1
ATOM 656 C C . SER A 1 82 ? 2.590 -5.359 -9.197 1.00 96.81 82 SER A C 1
ATOM 658 O O . SER A 1 82 ? 3.696 -5.449 -9.721 1.00 96.81 82 SER A O 1
ATOM 660 N N . SER A 1 83 ? 1.469 -5.786 -9.787 1.00 97.75 83 SER A N 1
ATOM 661 C CA . SER A 1 83 ? 1.440 -6.354 -11.142 1.00 97.75 83 SER A CA 1
ATOM 662 C C . SER A 1 83 ? 1.896 -5.331 -12.179 1.00 97.75 83 SER A C 1
ATOM 664 O O . SER A 1 83 ? 2.837 -5.589 -12.916 1.00 97.75 83 SER A O 1
ATOM 666 N N . ILE A 1 84 ? 1.314 -4.126 -12.166 1.00 97.81 84 ILE A N 1
ATOM 667 C CA . ILE A 1 84 ? 1.682 -3.059 -13.110 1.00 97.81 84 ILE A CA 1
ATOM 668 C C . ILE A 1 84 ? 3.163 -2.693 -12.965 1.00 97.81 84 ILE A C 1
ATOM 670 O O . ILE A 1 84 ? 3.854 -2.464 -13.951 1.00 97.81 84 ILE A O 1
ATOM 674 N N . ARG A 1 85 ? 3.689 -2.660 -11.736 1.00 97.19 85 ARG A N 1
ATOM 675 C CA . ARG A 1 85 ? 5.119 -2.421 -11.501 1.00 97.19 85 ARG A CA 1
ATOM 676 C C . ARG A 1 85 ? 6.007 -3.497 -12.118 1.00 97.19 85 ARG A C 1
ATOM 678 O O . ARG A 1 85 ? 7.077 -3.149 -12.609 1.00 97.19 85 ARG A O 1
ATOM 685 N N . ALA A 1 86 ? 5.595 -4.763 -12.085 1.00 96.88 86 ALA A N 1
ATOM 686 C CA . ALA A 1 86 ? 6.321 -5.838 -12.755 1.00 96.88 86 ALA A CA 1
ATOM 687 C C . ALA A 1 86 ? 6.326 -5.619 -14.277 1.00 96.88 86 ALA A C 1
ATOM 689 O O . ALA A 1 86 ? 7.402 -5.565 -14.870 1.00 96.88 86 ALA A O 1
ATOM 690 N N . ASP A 1 87 ? 5.163 -5.339 -14.868 1.00 97.50 87 ASP A N 1
ATOM 691 C CA . ASP A 1 87 ? 5.031 -5.061 -16.306 1.00 97.50 87 ASP A CA 1
ATOM 692 C C . ASP A 1 87 ? 5.877 -3.850 -16.738 1.00 97.50 87 ASP A C 1
ATOM 694 O O . ASP A 1 87 ? 6.509 -3.851 -17.797 1.00 97.50 87 ASP A O 1
ATOM 698 N N . LEU A 1 88 ? 5.946 -2.806 -15.904 1.00 97.56 88 LEU A N 1
ATOM 699 C CA . LEU A 1 88 ? 6.784 -1.630 -16.154 1.00 97.56 88 LEU A CA 1
ATOM 700 C C . LEU A 1 88 ? 8.279 -1.970 -16.157 1.00 97.56 88 LEU A C 1
ATOM 702 O O . LEU A 1 88 ? 9.010 -1.420 -16.980 1.00 97.56 88 LEU A O 1
ATOM 706 N N . LYS A 1 89 ? 8.743 -2.874 -15.284 1.00 96.38 89 LYS A N 1
ATOM 707 C CA . LYS A 1 89 ? 10.146 -3.333 -15.289 1.00 96.38 89 LYS A CA 1
ATOM 708 C C . LYS A 1 89 ? 10.478 -4.090 -16.571 1.00 96.38 89 LYS A C 1
ATOM 710 O O . LYS A 1 89 ? 11.557 -3.897 -17.125 1.00 96.38 89 LYS A O 1
ATOM 715 N N . GLU A 1 90 ? 9.551 -4.914 -17.054 1.00 96.12 90 GLU A N 1
ATOM 716 C CA . GLU A 1 90 ? 9.708 -5.641 -18.319 1.00 96.12 90 GLU A CA 1
ATOM 717 C C . GLU A 1 90 ? 9.682 -4.699 -19.529 1.00 96.12 90 GLU A C 1
ATOM 719 O O . GLU A 1 90 ? 10.487 -4.837 -20.450 1.00 96.12 90 GLU A O 1
ATOM 724 N N . THR A 1 91 ? 8.795 -3.702 -19.506 1.00 97.12 91 THR A N 1
ATOM 725 C CA . THR A 1 91 ? 8.627 -2.727 -20.594 1.00 97.12 91 THR A CA 1
ATOM 726 C C . THR A 1 91 ? 9.807 -1.755 -20.683 1.00 97.12 91 THR A C 1
ATOM 728 O O . THR A 1 91 ? 10.235 -1.393 -21.781 1.00 97.12 91 THR A O 1
ATOM 731 N N . PHE A 1 92 ? 10.362 -1.340 -19.540 1.00 96.19 92 PHE A N 1
ATOM 732 C CA . PHE A 1 92 ? 11.435 -0.346 -19.445 1.00 96.19 92 PHE A CA 1
ATOM 733 C C . PHE A 1 92 ? 12.699 -0.926 -18.777 1.00 96.19 92 PHE A C 1
ATOM 735 O O . PHE A 1 92 ? 13.127 -0.456 -17.726 1.00 96.19 92 PHE A O 1
ATOM 742 N N . PRO A 1 93 ? 13.394 -1.898 -19.397 1.00 93.44 93 PRO A N 1
ATOM 743 C CA . PRO A 1 93 ? 14.498 -2.619 -18.750 1.00 93.44 93 PRO A CA 1
ATOM 744 C C . PRO A 1 93 ? 15.754 -1.763 -18.501 1.00 93.44 93 PRO A C 1
ATOM 746 O O . PRO A 1 93 ? 16.673 -2.194 -17.808 1.00 93.44 93 PRO A O 1
ATOM 749 N N . LYS A 1 94 ? 15.830 -0.566 -19.098 1.00 95.50 94 LYS A N 1
ATOM 750 C CA . LYS A 1 94 ? 16.954 0.378 -18.955 1.00 95.50 94 LYS A CA 1
ATOM 751 C C . LYS A 1 94 ? 16.642 1.565 -18.040 1.00 95.50 94 LYS A C 1
ATOM 753 O O . LYS A 1 94 ? 17.560 2.308 -17.706 1.00 95.50 94 LYS A O 1
ATOM 758 N N . GLU A 1 95 ? 15.383 1.755 -17.654 1.00 91.44 95 GLU A N 1
ATOM 759 C CA . GLU A 1 95 ? 14.954 2.827 -16.755 1.00 91.44 95 GLU A CA 1
ATOM 760 C C . GLU A 1 95 ? 13.913 2.277 -15.777 1.00 91.44 95 GLU A C 1
ATOM 762 O O . GLU A 1 95 ? 12.794 1.956 -16.171 1.00 91.44 95 GLU A O 1
ATOM 767 N N . ASP A 1 96 ? 14.253 2.202 -14.488 1.00 87.88 96 ASP A N 1
ATOM 768 C CA . ASP A 1 96 ? 13.286 1.760 -13.486 1.00 87.88 96 ASP A CA 1
ATOM 769 C C . ASP A 1 96 ? 12.269 2.872 -13.184 1.00 87.88 96 ASP A C 1
ATOM 771 O O . ASP A 1 96 ? 12.475 3.759 -12.350 1.00 87.88 96 ASP A O 1
ATOM 775 N N . VAL A 1 97 ? 11.147 2.821 -13.897 1.00 92.44 97 VAL A N 1
ATOM 776 C CA . VAL A 1 97 ? 9.976 3.678 -13.669 1.00 92.44 97 VAL A CA 1
ATOM 777 C C . VAL A 1 97 ? 8.951 3.034 -12.734 1.00 92.44 97 VAL A C 1
ATOM 779 O O . VAL A 1 97 ? 7.972 3.683 -12.366 1.00 92.44 97 VAL A O 1
ATOM 782 N N . SER A 1 98 ? 9.153 1.779 -12.328 1.00 94.25 98 SER A N 1
ATOM 783 C CA . SER A 1 98 ? 8.146 1.007 -11.597 1.00 94.25 98 SER A CA 1
ATOM 784 C C . SER A 1 98 ? 7.834 1.624 -10.232 1.00 94.25 98 SER A C 1
ATOM 786 O O . SER A 1 98 ? 6.669 1.801 -9.877 1.00 94.25 98 SER A O 1
ATOM 788 N N . GLU A 1 99 ? 8.848 2.091 -9.505 1.00 89.50 99 GLU A N 1
ATOM 789 C CA . GLU A 1 99 ? 8.648 2.724 -8.196 1.00 89.50 99 GLU A CA 1
ATOM 790 C C . GLU A 1 99 ? 7.889 4.058 -8.277 1.00 89.50 99 GLU A C 1
ATOM 792 O O . GLU A 1 99 ? 7.229 4.464 -7.312 1.00 89.50 99 GLU A O 1
ATOM 797 N N . LYS A 1 100 ? 7.901 4.716 -9.446 1.00 91.94 100 LYS A N 1
ATOM 798 C CA . LYS A 1 100 ? 7.113 5.934 -9.693 1.00 91.94 100 LYS A CA 1
ATOM 799 C C . LYS A 1 100 ? 5.617 5.620 -9.807 1.00 91.94 100 LYS A C 1
ATOM 801 O O . LYS A 1 100 ? 4.800 6.475 -9.467 1.00 91.94 100 LYS A O 1
ATOM 806 N N . PHE A 1 101 ? 5.243 4.408 -10.227 1.00 95.88 101 PHE A N 1
ATOM 807 C CA . PHE A 1 101 ? 3.844 3.996 -10.318 1.00 95.88 101 PHE A CA 1
ATOM 808 C C . PHE A 1 101 ? 3.303 3.614 -8.937 1.00 95.88 101 PHE A C 1
ATOM 810 O O . PHE A 1 101 ? 3.709 2.619 -8.339 1.00 95.88 101 PHE A O 1
ATOM 817 N N . ASN A 1 102 ? 2.401 4.417 -8.385 1.00 95.31 102 ASN A N 1
ATOM 818 C CA . ASN A 1 102 ? 1.797 4.193 -7.071 1.00 95.31 102 ASN A CA 1
ATOM 819 C C . ASN A 1 102 ? 0.348 4.703 -7.047 1.00 95.31 102 ASN A C 1
ATOM 821 O O . ASN A 1 102 ? -0.144 5.256 -8.029 1.00 95.31 102 ASN A O 1
ATOM 825 N N . CYS A 1 103 ? -0.332 4.553 -5.908 1.00 97.00 103 CYS A N 1
ATOM 826 C CA . CYS A 1 103 ? -1.737 4.928 -5.752 1.00 97.00 103 CYS A CA 1
ATOM 827 C C . CYS A 1 103 ? -2.022 6.389 -6.144 1.00 97.00 103 CYS A C 1
ATOM 829 O O . CYS A 1 103 ? -3.100 6.671 -6.659 1.00 97.00 103 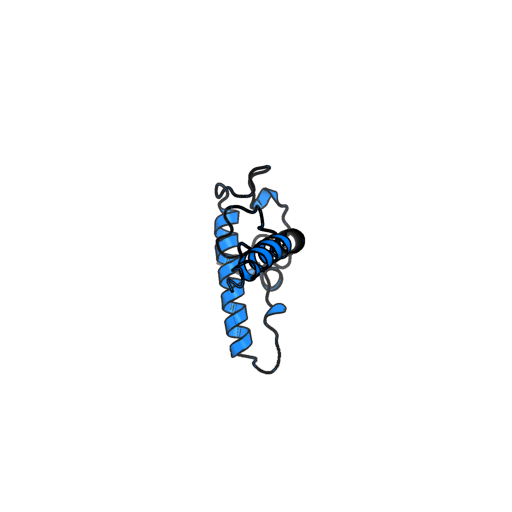CYS A O 1
ATOM 831 N N . ALA A 1 104 ? -1.074 7.311 -5.933 1.00 95.81 104 ALA A N 1
ATOM 832 C CA . ALA A 1 104 ? -1.249 8.730 -6.237 1.00 95.81 104 ALA A CA 1
ATOM 833 C C . ALA A 1 104 ? -1.313 9.019 -7.741 1.00 95.81 104 ALA A C 1
ATOM 835 O O . ALA A 1 104 ? -1.933 10.009 -8.114 1.00 95.81 104 ALA A O 1
ATOM 836 N N . VAL A 1 105 ? -0.741 8.154 -8.590 1.00 95.19 105 VAL A N 1
ATOM 837 C CA . VAL A 1 105 ? -0.861 8.269 -10.055 1.00 95.19 105 VAL A CA 1
ATOM 838 C C . VAL A 1 105 ? -2.326 8.263 -10.472 1.00 95.19 105 VAL A C 1
ATOM 840 O O . VAL A 1 105 ? -2.699 8.993 -11.381 1.00 95.19 105 VAL A O 1
ATOM 843 N N . CYS A 1 106 ? -3.146 7.458 -9.786 1.00 95.19 106 CYS A N 1
ATOM 844 C CA . CYS A 1 106 ? -4.563 7.339 -10.092 1.00 95.19 106 CYS A CA 1
ATOM 845 C C . CYS A 1 106 ? -5.455 8.205 -9.207 1.00 95.19 106 CYS A C 1
ATOM 847 O O . CYS A 1 106 ? -6.335 8.914 -9.679 1.00 95.19 106 CYS A O 1
ATOM 849 N N . HIS A 1 107 ? -5.240 8.123 -7.899 1.00 95.81 107 HIS A N 1
ATOM 850 C CA . HIS A 1 107 ? -6.117 8.755 -6.927 1.00 95.81 107 HIS A CA 1
ATOM 851 C C . HIS A 1 107 ? -5.881 10.257 -6.794 1.00 95.81 107 HIS A C 1
ATOM 853 O O . HIS A 1 107 ? -6.815 10.972 -6.461 1.00 95.81 107 HIS A O 1
ATOM 859 N N . ALA A 1 108 ? -4.656 10.745 -7.019 1.00 94.88 108 ALA A N 1
ATOM 860 C CA . ALA A 1 108 ? -4.306 12.167 -6.942 1.00 94.88 108 ALA A CA 1
ATOM 861 C C . ALA A 1 108 ? -4.810 12.905 -5.675 1.00 94.88 108 ALA A C 1
ATOM 863 O O . ALA A 1 108 ? -5.063 14.106 -5.703 1.00 94.88 108 ALA A O 1
ATOM 864 N N . GLY A 1 109 ? -4.939 12.208 -4.539 1.00 95.06 109 GLY A N 1
ATOM 865 C CA . GLY A 1 109 ? -5.476 12.765 -3.292 1.00 95.06 109 GLY A CA 1
ATOM 866 C C . GLY A 1 109 ? -6.997 12.648 -3.128 1.00 95.06 109 GLY A C 1
ATOM 867 O O . GLY A 1 109 ? -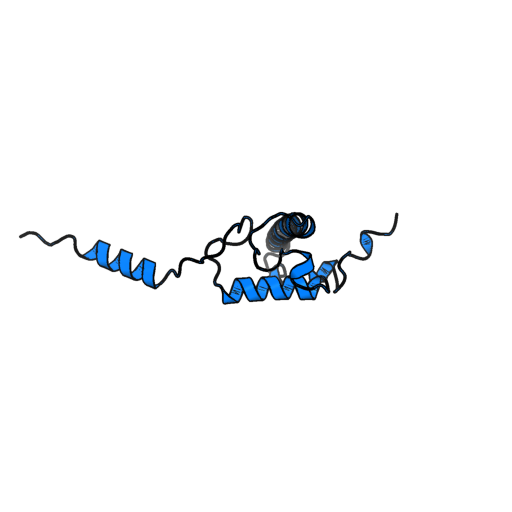7.533 13.213 -2.180 1.00 95.06 109 GLY A O 1
ATOM 868 N N . SER A 1 110 ? -7.681 11.915 -4.006 1.00 93.94 110 SER A N 1
ATOM 869 C CA . SER A 1 110 ? -9.116 11.622 -3.969 1.00 93.94 110 SER A CA 1
ATOM 870 C C . SER A 1 110 ? -9.379 10.135 -3.712 1.00 93.94 110 SER A C 1
ATOM 872 O O . SER A 1 110 ? -8.655 9.255 -4.183 1.00 93.94 110 SER A O 1
ATOM 874 N N . THR A 1 111 ? -10.461 9.826 -2.997 1.00 92.31 111 THR A N 1
ATOM 875 C CA . THR A 1 111 ? -10.894 8.440 -2.756 1.00 92.31 111 THR A CA 1
ATOM 876 C C . THR A 1 111 ? -11.246 7.716 -4.043 1.00 92.31 111 THR A C 1
ATOM 878 O O . THR A 1 111 ? -10.940 6.533 -4.173 1.00 92.31 111 THR A O 1
ATOM 881 N N . ASN A 1 112 ? -11.829 8.433 -4.998 1.00 90.38 112 ASN A N 1
ATOM 882 C CA . ASN A 1 112 ? -12.201 7.915 -6.304 1.00 90.38 112 ASN A CA 1
ATOM 883 C C . ASN A 1 112 ? -11.349 8.603 -7.378 1.00 90.38 112 ASN A C 1
ATOM 885 O O . ASN A 1 112 ? -11.338 9.839 -7.420 1.00 90.38 112 ASN A O 1
ATOM 889 N N . PRO A 1 113 ? -10.650 7.842 -8.240 1.00 89.94 113 PRO A N 1
ATOM 890 C CA . PRO A 1 113 ? -10.000 8.405 -9.418 1.00 89.94 113 PRO A CA 1
ATOM 891 C C . PRO A 1 113 ? -11.030 9.081 -10.332 1.00 89.94 113 PRO A C 1
ATOM 893 O O . PRO A 1 113 ? -12.134 8.562 -10.505 1.00 89.94 113 PRO A O 1
ATOM 896 N N . GLU A 1 114 ? -10.672 10.208 -10.947 1.00 84.12 114 GLU A N 1
ATOM 897 C CA . GLU A 1 114 ? -11.601 11.016 -11.759 1.00 84.12 114 GLU A CA 1
ATOM 898 C C . GLU A 1 114 ? -12.215 10.237 -12.935 1.00 84.12 114 GLU A C 1
ATOM 900 O O . GLU A 1 114 ? -13.385 10.405 -13.268 1.00 84.12 114 GLU A O 1
ATOM 905 N N . TRP A 1 115 ? -11.452 9.322 -13.529 1.00 81.25 115 TRP A N 1
ATOM 906 C CA . TRP A 1 115 ? -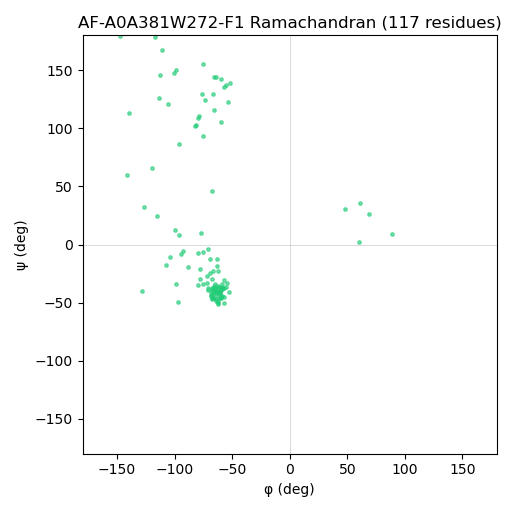11.880 8.499 -14.667 1.00 81.25 115 TRP A CA 1
ATOM 907 C C . TRP A 1 115 ? -12.834 7.357 -14.315 1.00 81.25 115 TRP A C 1
ATOM 909 O O . TRP A 1 115 ? -13.330 6.688 -15.216 1.00 81.25 115 TRP A O 1
ATOM 919 N N . VAL A 1 116 ? -13.105 7.106 -13.033 1.00 77.19 116 VAL A N 1
ATOM 920 C CA . VAL A 1 116 ? -14.080 6.082 -12.620 1.00 77.19 116 VAL A CA 1
ATOM 921 C C . VAL A 1 116 ? -15.528 6.608 -12.728 1.00 77.19 116 VAL A C 1
ATOM 923 O O . VAL A 1 116 ? -16.464 5.830 -12.590 1.00 77.19 116 VAL A O 1
ATOM 926 N N . GLY A 1 117 ? -15.740 7.902 -13.021 1.00 63.81 117 GLY A N 1
ATOM 927 C CA . GLY A 1 117 ? -17.052 8.560 -12.926 1.00 63.81 117 GLY A CA 1
ATOM 928 C C . GLY A 1 117 ? -17.574 9.312 -14.158 1.00 63.81 117 GLY A C 1
ATOM 929 O O . GLY A 1 117 ? -18.265 10.308 -13.971 1.00 63.81 117 GLY A O 1
ATOM 930 N N . THR A 1 118 ? -17.279 8.896 -15.396 1.00 51.44 118 THR A N 1
ATOM 931 C CA . THR A 1 118 ? -17.775 9.589 -16.614 1.00 51.44 118 THR A CA 1
ATOM 932 C C . THR A 1 118 ? -18.732 8.783 -17.501 1.00 51.44 118 THR A C 1
ATOM 934 O O . THR A 1 118 ? -18.886 9.101 -18.684 1.00 51.44 118 THR A O 1
ATOM 937 N N . HIS A 1 119 ? -19.441 7.798 -16.943 1.00 47.00 119 HIS A N 1
ATOM 938 C CA . HIS A 1 119 ? -20.585 7.161 -17.608 1.00 47.00 119 HIS A CA 1
ATOM 939 C C . HIS A 1 119 ? -21.835 7.218 -16.734 1.00 47.00 119 HIS A C 1
ATOM 941 O O . HIS A 1 119 ? -21.768 6.719 -15.589 1.00 47.00 119 HIS A O 1
#

Sequence (119 aa):
MKIEFVLPLFIFVLANILYGQSDFKNLKVLDPMIEKSELKLLMKGYTKSLGVKCNFCHVPDAFDKDDKEHKLIARNMIAMTSSIRADLKETFPKEDVSEKFNCAVCHAGSTNPEWVGTH

Solvent-accessible surface area (backbone atoms only — not comparable to full-atom values): 7134 Å² total; per-residue (Å²): 135,87,81,74,86,59,68,63,60,57,52,53,52,52,46,57,71,71,50,68,78,42,90,70,57,81,59,86,81,59,68,62,67,49,51,73,69,55,52,53,49,52,53,50,52,51,28,55,17,29,56,53,58,70,68,66,35,29,47,82,101,39,71,57,54,74,89,31,67,54,36,57,53,49,52,52,51,52,53,50,47,54,51,54,29,51,54,37,40,70,73,31,78,90,48,88,54,25,85,73,60,48,66,41,79,58,21,69,41,29,82,64,35,77,85,81,70,83,127

pLDDT: mean 86.79, std 16.58, range [40.5, 98.38]

InterPro domains:
  IPR003158 Photosynthetic reaction centre, cytochrome c subunit [PF02276] (23-115)
  IPR023119 Multihaem cytochrome, PRC subunit superfamily [G3DSA:1.10.468.10] (18-119)
  IPR036280 Multiheme cytochrome superfamily [SSF48695] (20-116)

Secondary structure (DSSP, 8-state):
----S-HHHHHHHHHHHHS--------SSS-TT--HHHHHHHHHHHHHHHT--HHHHSBTTBTT---SHHHHHHHHHHHHHHHHHHHHHHH-TTS--GGG-SHHHHHTTSSS-GGGS--

Organism: NCBI:txid408172

Foldseek 3Di:
DDPDPPVVVVVVVVVCVVQPQDPDAQPPQDDNSDDPVVVVVVLVVVCQLALHDLVQQADPPGRNDRPHPVVVVVSVVSVVLVVVLVVQCVVCVPDRCSVVRDSNVQNVNHNHGPVVPDD

Nearest PDB structures (foldseek):
  8iun-assembly1_C  TM=7.639E-01  e=1.447E-02  Roseiflexus castenholzii
  8hjv-assembly1_C  TM=7.108E-01  e=2.483E-01  Roseiflexus castenholzii DSM 13941

Mean predicted aligned error: 8.79 Å

Radius of gyration: 19.93 Å; Cα contacts (8 Å, |Δi|>4): 88; chains: 1; bounding box: 58×50×41 Å